Protein AF-A0A7Y3DUM4-F1 (afdb_monomer)

Radius of gyration: 19.79 Å; Cα contacts (8 Å, |Δi|>4): 347; chains: 1; bounding box: 55×32×48 Å

Secondary structure (DSSP, 8-state):
--PPPP----EEEEEEEEESSSSEEEEEEEEEEEE--SSS----EEEEEEEEEEEETTEEEEEEEEEEEE-SSHHHHHTT-EEEEEEEEEEEEESS---SS-----EEEEEEEEEE--TT-GGG-TT---TT--SPPPP-TTS---EEEEEEEEEE-----

pLDDT: mean 87.02, std 11.83, range [47.72, 98.19]

Foldseek 3Di:
DAWADDDDWDKDKDWDWDDPDPFWDKIKIWMWIKDAARENDNDIWTKIKIWMWIGGWQKIKIKIKIAQDFDPDNVSRHLVQTFRIKIKIKIKGFPDTPDPPPDDTKMKIKMKMKTAADPSHQPPQQQPDDPDDPDDRDDSPPPGRDMDIDMDIDIDHDPDD

Sequence (161 aa):
PNAVPAEDLWELNSRIVSKITPDFGFIGNLYYGNGQANGSDERLITRGGGDVRLIYKNIKVINSLKFNDWGPFDYHRDFNLTFPVQAMIDISTTVGKPDWFILPDTRIGIRGTWRSLDQYSPRYLPNVAEEFADSPIISPVGFDNGQEWEIRTYIHINIGK

Solvent-accessible surface area (backbone atoms only — not comparable to full-atom values): 9066 Å² total; per-residue (Å²): 143,68,75,45,83,90,76,96,69,50,71,50,76,49,76,48,77,49,72,82,46,100,54,33,34,38,38,38,39,40,39,42,33,46,46,72,38,79,31,68,55,76,68,70,37,70,28,36,36,36,37,42,36,41,39,47,56,41,36,38,38,39,40,35,46,35,29,41,31,58,53,99,48,72,64,22,36,40,70,57,28,33,25,60,37,36,42,37,42,34,44,34,40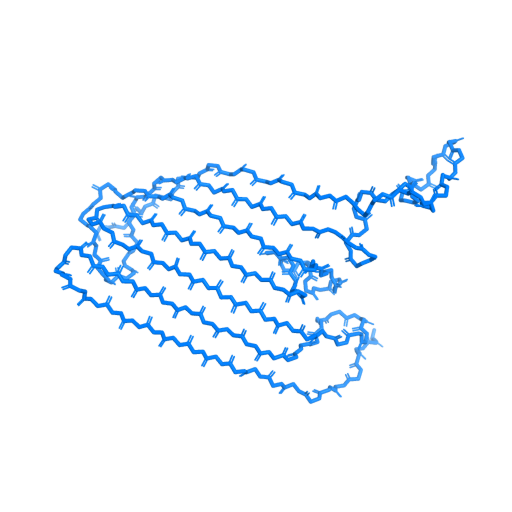,45,81,55,83,64,61,92,59,94,64,84,57,35,31,42,36,43,33,44,37,40,32,43,37,40,92,50,38,56,89,73,43,62,66,70,64,61,101,79,55,90,64,81,79,45,77,56,81,93,57,79,59,56,70,49,79,47,78,47,76,52,73,46,80,53,87,77,133

Mean predicted aligned error: 7.38 Å

Structure (mmCIF, N/CA/C/O backbone):
data_AF-A0A7Y3DUM4-F1
#
_entry.id   AF-A0A7Y3DUM4-F1
#
loop_
_atom_site.group_PDB
_atom_site.id
_atom_site.type_symbol
_atom_site.label_atom_id
_atom_site.label_alt_id
_atom_site.label_comp_id
_atom_site.label_asym_id
_atom_site.label_entity_id
_atom_site.label_seq_id
_atom_site.pdbx_PDB_ins_code
_atom_site.Cartn_x
_atom_site.Cartn_y
_atom_site.Cartn_z
_atom_site.occupancy
_atom_site.B_iso_or_equiv
_atom_site.auth_seq_id
_atom_site.auth_comp_id
_atom_site.auth_asym_id
_atom_site.auth_atom_id
_atom_site.pdbx_PDB_model_num
ATOM 1 N N . PRO A 1 1 ? 3.767 15.864 -26.755 1.00 47.72 1 PRO A N 1
ATOM 2 C CA . PRO A 1 1 ? 2.596 15.283 -27.445 1.00 47.72 1 PRO A CA 1
ATOM 3 C C . PRO A 1 1 ? 2.909 13.864 -27.937 1.00 47.72 1 PRO A C 1
ATOM 5 O O . PRO A 1 1 ? 3.108 13.678 -29.122 1.00 47.72 1 PRO A O 1
ATOM 8 N N . ASN A 1 2 ? 3.007 12.900 -27.022 1.00 63.75 2 ASN A N 1
ATOM 9 C CA . ASN A 1 2 ? 3.026 11.468 -27.330 1.00 63.75 2 ASN A CA 1
ATOM 10 C C . ASN A 1 2 ? 2.301 10.799 -26.159 1.00 63.75 2 ASN A C 1
ATOM 12 O O . ASN A 1 2 ? 2.893 10.611 -25.099 1.00 63.75 2 ASN A O 1
ATOM 16 N N . ALA A 1 3 ? 0.994 10.595 -26.309 1.00 70.50 3 ALA A N 1
ATOM 17 C CA . ALA A 1 3 ? 0.236 9.739 -25.407 1.00 70.50 3 ALA 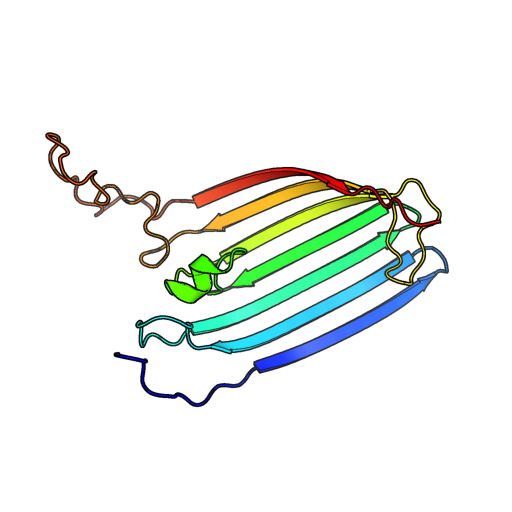A CA 1
ATOM 18 C C . ALA A 1 3 ? 0.362 8.303 -25.918 1.00 70.50 3 ALA A C 1
ATOM 20 O O . ALA A 1 3 ? 0.437 8.090 -27.130 1.00 70.50 3 ALA A O 1
ATOM 21 N N . VAL A 1 4 ? 0.404 7.348 -24.999 1.00 82.62 4 VAL A N 1
ATOM 22 C CA . VAL A 1 4 ? 0.432 5.922 -25.333 1.00 82.62 4 VAL A CA 1
ATOM 23 C C . VAL A 1 4 ? -0.856 5.513 -26.059 1.00 82.62 4 VAL A C 1
ATOM 25 O O . VAL A 1 4 ? -1.902 6.129 -25.820 1.00 82.62 4 VAL A O 1
ATOM 28 N N . PRO A 1 5 ? -0.811 4.514 -26.959 1.00 85.88 5 PRO A N 1
ATOM 29 C CA . PRO A 1 5 ? -2.013 3.982 -27.593 1.00 85.88 5 PRO A CA 1
ATOM 30 C C . PRO A 1 5 ? -3.039 3.537 -26.546 1.00 85.88 5 PRO A C 1
ATOM 32 O O . PRO A 1 5 ? -2.675 2.985 -25.509 1.00 85.88 5 PRO A O 1
ATOM 35 N N . ALA A 1 6 ? -4.321 3.794 -26.804 1.00 87.56 6 ALA A N 1
ATOM 36 C CA . ALA A 1 6 ? -5.387 3.363 -25.908 1.00 87.56 6 ALA A CA 1
ATOM 37 C C . ALA A 1 6 ? -5.530 1.834 -25.941 1.00 87.56 6 ALA A C 1
ATOM 39 O O . ALA A 1 6 ? -5.518 1.238 -27.017 1.00 87.56 6 ALA A O 1
ATOM 40 N N . GLU A 1 7 ? -5.705 1.232 -24.768 1.00 90.88 7 GLU A N 1
ATOM 41 C CA . GLU A 1 7 ? -5.810 -0.216 -24.572 1.00 90.88 7 GLU A CA 1
ATOM 42 C C . GLU A 1 7 ? -7.124 -0.588 -23.876 1.00 90.88 7 GLU A C 1
ATOM 44 O O . GLU A 1 7 ? -7.700 0.211 -23.130 1.00 90.88 7 GLU A O 1
ATOM 49 N N . ASP A 1 8 ? -7.584 -1.822 -24.084 1.00 92.88 8 ASP A N 1
ATOM 50 C CA . ASP A 1 8 ? -8.790 -2.334 -23.433 1.00 92.88 8 ASP A CA 1
ATOM 51 C C . ASP A 1 8 ? -8.495 -2.725 -21.978 1.00 92.88 8 ASP A C 1
ATOM 53 O O . ASP A 1 8 ? -7.811 -3.714 -21.681 1.00 92.88 8 ASP A O 1
ATOM 57 N N . LEU A 1 9 ? -9.033 -1.932 -21.049 1.00 95.00 9 LEU A N 1
ATOM 58 C CA . LEU A 1 9 ? -8.842 -2.116 -19.613 1.00 95.00 9 LEU A CA 1
ATOM 59 C C . LEU A 1 9 ? -10.076 -2.725 -18.944 1.00 95.00 9 LEU A C 1
ATOM 61 O O . LEU A 1 9 ? -11.217 -2.370 -19.241 1.00 95.00 9 LEU A O 1
ATOM 65 N N . TRP A 1 10 ? -9.843 -3.603 -17.976 1.00 96.56 10 TRP A N 1
ATOM 66 C CA . TRP A 1 10 ? -10.862 -4.231 -17.153 1.00 96.56 10 TRP A CA 1
ATOM 67 C C . TRP A 1 10 ? -10.361 -4.399 -15.718 1.00 96.56 10 TRP A C 1
ATOM 69 O O . TRP A 1 10 ? -9.194 -4.699 -15.471 1.00 96.56 10 TRP A O 1
ATOM 79 N N . GLU A 1 11 ? -11.266 -4.244 -14.754 1.00 97.12 11 GLU A N 1
ATOM 80 C CA . GLU A 1 11 ? -10.967 -4.476 -13.343 1.00 97.12 11 GLU A CA 1
ATOM 81 C C . GLU A 1 11 ? -12.188 -5.065 -12.638 1.00 97.12 11 GLU A C 1
ATOM 83 O O . GLU A 1 11 ? -13.277 -4.485 -12.623 1.00 97.12 11 GLU A O 1
ATOM 88 N N . LEU A 1 12 ? -12.005 -6.235 -12.035 1.00 97.44 12 LEU A N 1
ATOM 89 C CA . LEU A 1 12 ? -12.963 -6.816 -11.112 1.00 97.44 12 LEU A CA 1
ATOM 90 C C . LEU A 1 12 ? -12.728 -6.208 -9.733 1.00 97.44 12 LEU A C 1
ATOM 92 O O . LEU A 1 12 ? -11.617 -6.271 -9.219 1.00 97.44 12 LEU A O 1
ATOM 96 N N . ASN A 1 13 ? -13.786 -5.694 -9.111 1.00 97.62 13 ASN A N 1
ATOM 97 C CA . ASN A 1 13 ? -13.751 -5.156 -7.757 1.00 97.62 13 ASN A CA 1
ATOM 98 C C . ASN A 1 13 ? -14.791 -5.857 -6.885 1.00 97.62 13 ASN A C 1
ATOM 100 O O . ASN A 1 13 ? -15.940 -6.036 -7.288 1.00 97.62 13 ASN A O 1
ATOM 104 N N . SER A 1 14 ? -14.404 -6.218 -5.666 1.00 97.50 14 SER A N 1
ATOM 105 C CA . SER A 1 14 ? -15.312 -6.781 -4.671 1.00 97.50 14 SER A CA 1
ATOM 106 C C . SER A 1 14 ? -15.133 -6.092 -3.329 1.00 97.50 14 SER A C 1
ATOM 108 O O . SER A 1 14 ? -14.023 -5.742 -2.924 1.00 97.50 14 SER A O 1
ATOM 110 N N . ARG A 1 15 ? -16.254 -5.901 -2.633 1.00 96.38 15 ARG A N 1
ATOM 111 C CA . ARG A 1 15 ? -16.291 -5.339 -1.289 1.00 96.38 15 ARG A CA 1
ATOM 112 C C . ARG A 1 15 ? -17.194 -6.185 -0.411 1.00 96.38 15 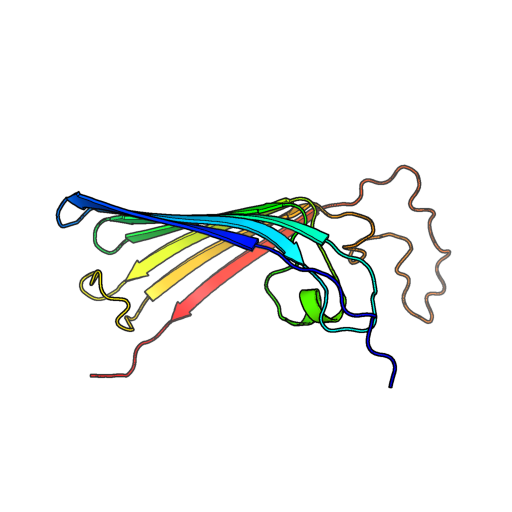ARG A C 1
ATOM 114 O O . ARG A 1 15 ? -18.379 -6.334 -0.689 1.00 96.38 15 ARG A O 1
ATOM 121 N N . ILE A 1 16 ? -16.625 -6.699 0.667 1.00 95.62 16 ILE A N 1
ATOM 122 C CA . ILE A 1 16 ? -17.297 -7.535 1.655 1.00 95.62 16 ILE A CA 1
ATOM 123 C C . ILE A 1 16 ? -17.322 -6.751 2.958 1.00 95.62 16 ILE A C 1
ATOM 125 O O . ILE A 1 16 ? -16.284 -6.297 3.432 1.00 95.62 16 ILE A O 1
ATOM 129 N N . VAL A 1 17 ? -18.504 -6.578 3.538 1.00 94.12 17 VAL A N 1
ATOM 130 C CA . VAL A 1 17 ? -18.682 -5.893 4.820 1.00 94.12 17 VAL A CA 1
ATOM 131 C C . VAL A 1 17 ? -19.422 -6.833 5.749 1.00 94.12 17 VAL A C 1
ATOM 133 O O . VAL A 1 17 ? -20.486 -7.336 5.401 1.00 94.12 17 VAL A O 1
ATOM 136 N N . SER A 1 18 ? -18.867 -7.059 6.934 1.00 91.62 18 SER A N 1
ATOM 137 C CA . SER A 1 18 ? -19.516 -7.864 7.961 1.00 91.62 18 SER A CA 1
ATOM 138 C C . SER A 1 18 ? -19.397 -7.197 9.318 1.00 91.62 18 SE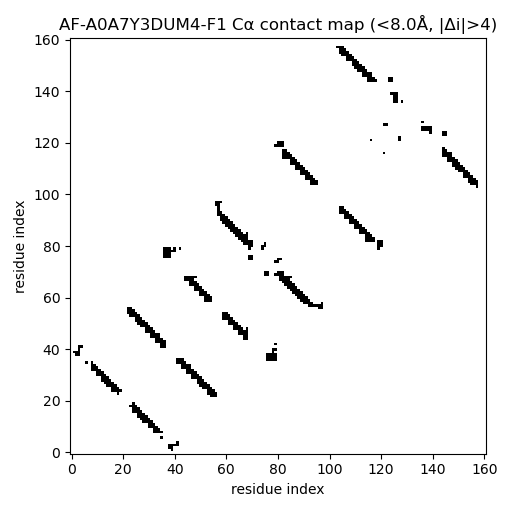R A C 1
ATOM 140 O O . SER A 1 18 ? -18.325 -6.739 9.718 1.00 91.62 18 SER A O 1
ATOM 142 N N . LYS A 1 19 ? -20.517 -7.171 10.035 1.00 90.88 19 LYS A N 1
ATOM 143 C CA . LYS A 1 19 ? -20.614 -6.703 11.410 1.00 90.88 19 LYS A CA 1
ATOM 144 C C . LYS A 1 19 ? -21.019 -7.883 12.279 1.00 90.88 19 LYS A C 1
ATOM 146 O O . LYS A 1 19 ? -22.173 -8.296 12.265 1.00 90.88 19 LYS A O 1
ATOM 151 N N . ILE A 1 20 ? -20.044 -8.439 12.991 1.00 89.94 20 ILE A N 1
ATOM 152 C CA . ILE A 1 20 ? -20.233 -9.644 13.804 1.00 89.94 20 ILE A CA 1
ATOM 153 C C . ILE A 1 20 ? -20.801 -9.259 15.175 1.00 89.94 20 ILE A C 1
ATOM 155 O O . ILE A 1 20 ? -21.673 -9.946 15.697 1.00 89.94 20 ILE A O 1
ATOM 159 N N . THR A 1 21 ? -20.356 -8.133 15.741 1.00 89.00 21 THR A N 1
ATOM 160 C CA . THR A 1 21 ? -20.913 -7.553 16.973 1.00 89.00 21 THR A CA 1
ATOM 161 C C . THR A 1 21 ? -21.059 -6.029 16.829 1.00 89.00 21 THR A C 1
ATOM 163 O O . THR A 1 21 ? -20.557 -5.451 15.862 1.00 89.00 21 THR A O 1
ATOM 166 N N . PRO A 1 22 ? -21.728 -5.324 17.765 1.00 86.12 22 PRO A N 1
ATOM 167 C CA . PRO A 1 22 ? -21.771 -3.859 17.761 1.00 86.12 22 PRO A CA 1
ATOM 168 C C . PRO A 1 22 ? -20.385 -3.198 17.703 1.00 86.12 22 PRO A C 1
ATOM 170 O O . PRO A 1 22 ? -20.234 -2.176 17.029 1.00 86.12 22 PRO A O 1
ATOM 173 N N . ASP A 1 23 ? -19.395 -3.835 18.335 1.00 86.38 23 ASP A N 1
ATOM 174 C CA . ASP A 1 23 ? -18.032 -3.326 18.504 1.00 86.38 23 ASP A CA 1
ATOM 175 C C . ASP A 1 23 ? -17.014 -3.962 17.550 1.00 86.38 23 ASP A C 1
ATOM 177 O O . ASP A 1 23 ? -15.886 -3.477 17.483 1.00 86.38 23 ASP A O 1
ATOM 181 N N . PHE A 1 24 ? -17.375 -5.047 16.854 1.00 90.00 24 PHE A N 1
ATOM 182 C CA . PHE A 1 24 ? -16.474 -5.799 15.983 1.00 90.00 24 PHE A CA 1
ATOM 183 C C . PHE A 1 24 ? -17.048 -6.027 14.589 1.00 90.00 24 PHE A C 1
ATOM 185 O O . PHE A 1 24 ? -18.137 -6.581 14.404 1.00 90.00 24 PHE A O 1
ATOM 192 N N . GLY A 1 25 ? -16.228 -5.729 13.592 1.00 91.81 25 GLY A N 1
ATOM 193 C C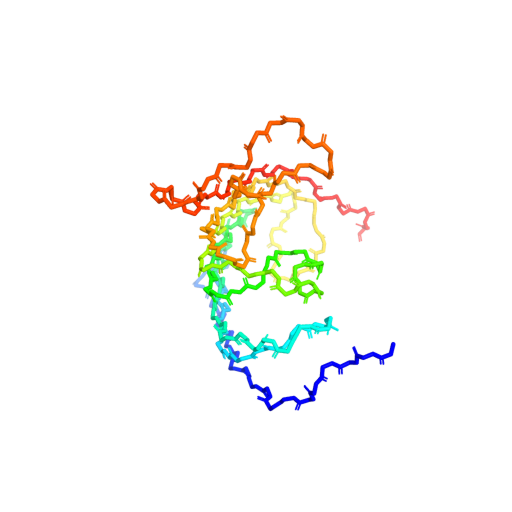A . GLY A 1 25 ? -16.362 -6.367 12.297 1.00 91.81 25 GLY A CA 1
ATOM 194 C C . GLY A 1 25 ? -15.263 -5.981 11.337 1.00 91.81 25 GLY A C 1
ATOM 195 O O . GLY A 1 25 ? -14.220 -5.445 11.728 1.00 91.81 25 GLY A O 1
ATOM 196 N N . PHE A 1 26 ? -15.493 -6.321 10.076 1.00 93.88 26 PHE A N 1
ATOM 197 C CA . PHE A 1 26 ? -14.473 -6.226 9.057 1.00 93.88 26 PHE A CA 1
ATOM 198 C C . PHE A 1 26 ? -15.006 -5.737 7.717 1.00 93.88 26 PHE A C 1
ATOM 200 O O . PHE A 1 26 ? -16.181 -5.897 7.376 1.00 93.88 26 PHE A O 1
ATOM 207 N N . ILE A 1 27 ? -14.095 -5.147 6.952 1.00 95.12 27 ILE A N 1
ATOM 208 C CA . ILE A 1 27 ? -14.288 -4.781 5.555 1.00 95.12 27 ILE A CA 1
ATOM 209 C C . ILE A 1 27 ? -13.151 -5.424 4.771 1.00 95.12 27 ILE A C 1
ATOM 211 O O . ILE A 1 27 ? -11.993 -5.178 5.087 1.00 95.12 27 ILE A O 1
ATOM 215 N N . GLY A 1 28 ? -13.476 -6.240 3.777 1.00 96.75 28 GLY A N 1
ATOM 216 C CA . GLY A 1 28 ? -12.523 -6.741 2.794 1.00 96.75 28 GLY A CA 1
ATOM 217 C C . GLY A 1 28 ? -12.770 -6.060 1.456 1.00 96.75 28 GLY A C 1
ATOM 218 O O . GLY A 1 28 ? -13.905 -6.072 0.982 1.00 96.75 28 GLY A O 1
ATOM 219 N N . ASN A 1 29 ? -11.738 -5.485 0.848 1.00 97.38 29 ASN A N 1
ATOM 220 C CA . ASN A 1 29 ? -11.770 -5.041 -0.542 1.00 97.38 29 ASN A CA 1
ATOM 221 C C . ASN A 1 29 ? -10.772 -5.883 -1.329 1.00 97.38 29 ASN A C 1
ATOM 223 O O . ASN A 1 29 ? -9.636 -6.035 -0.890 1.00 97.38 29 ASN A O 1
ATOM 227 N N . LEU A 1 30 ? -11.178 -6.418 -2.474 1.00 97.75 30 LEU A N 1
ATOM 228 C CA . LEU A 1 30 ? -10.291 -7.143 -3.383 1.00 97.75 30 LEU A CA 1
ATOM 229 C C . LEU A 1 30 ? -10.485 -6.598 -4.791 1.00 97.75 30 LEU A C 1
ATOM 231 O O . LEU A 1 30 ? -11.619 -6.308 -5.182 1.00 97.75 30 LEU A O 1
ATOM 235 N N . TYR A 1 31 ? -9.402 -6.520 -5.550 1.00 97.94 31 TYR A N 1
ATOM 236 C CA . TYR A 1 31 ? -9.426 -6.159 -6.955 1.00 97.94 31 TYR A CA 1
ATOM 237 C C . TYR A 1 31 ? -8.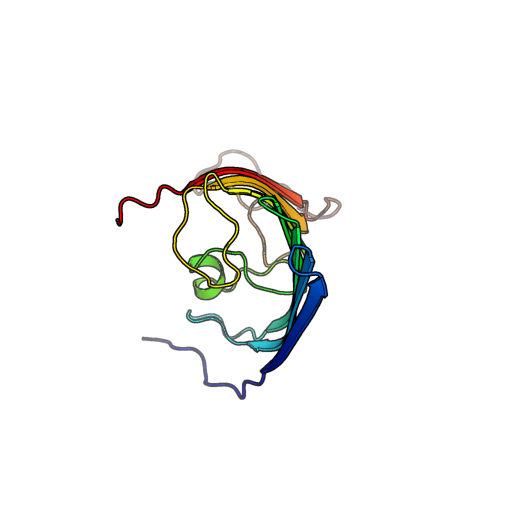445 -7.010 -7.764 1.00 97.94 31 TYR A C 1
ATOM 239 O O . TYR A 1 31 ? -7.428 -7.486 -7.248 1.00 97.94 31 TYR A O 1
ATOM 247 N N . TYR A 1 32 ? -8.758 -7.201 -9.041 1.00 98.19 32 TYR A N 1
ATOM 248 C CA . TYR A 1 32 ? -7.883 -7.848 -10.011 1.00 98.19 32 TYR A CA 1
ATOM 249 C C . TYR A 1 32 ? -8.231 -7.365 -11.416 1.00 98.19 32 TYR A C 1
ATOM 251 O O . TYR A 1 32 ? -9.409 -7.295 -11.765 1.00 98.19 32 TYR A O 1
ATOM 259 N N . GLY A 1 33 ? -7.227 -7.033 -12.217 1.00 97.25 33 GLY A N 1
ATOM 260 C CA . GLY A 1 33 ? -7.448 -6.487 -13.550 1.00 97.25 33 GLY A CA 1
ATOM 261 C C . GLY A 1 33 ? -6.163 -6.080 -14.247 1.00 97.25 33 GLY A C 1
ATOM 262 O O . GLY A 1 33 ? -5.065 -6.289 -13.723 1.00 97.25 33 GLY A O 1
ATOM 263 N N . ASN A 1 34 ? -6.300 -5.475 -15.421 1.00 96.62 34 ASN A N 1
ATOM 264 C CA . ASN A 1 34 ? -5.195 -4.821 -16.110 1.00 96.62 34 ASN A CA 1
ATOM 265 C C . ASN A 1 34 ? -5.275 -3.291 -15.976 1.00 96.62 34 ASN A C 1
ATOM 267 O O . ASN A 1 34 ? -6.297 -2.716 -15.605 1.00 96.62 34 ASN A O 1
ATOM 271 N N . GLY A 1 35 ? -4.159 -2.619 -16.239 1.00 93.56 35 GLY A N 1
ATOM 272 C CA . GLY A 1 35 ? -4.075 -1.171 -16.145 1.00 93.56 35 GLY A CA 1
ATOM 273 C C . GLY A 1 35 ? -2.981 -0.593 -17.027 1.00 93.56 35 GLY A C 1
ATOM 274 O O . GLY A 1 35 ? -1.959 -1.235 -17.267 1.00 93.56 35 GLY A O 1
ATOM 275 N N . GLN A 1 36 ? -3.208 0.643 -17.465 1.00 92.62 36 GLN A N 1
ATOM 276 C CA . GLN A 1 36 ? -2.243 1.466 -18.182 1.00 92.62 36 GLN A CA 1
ATOM 277 C C . GLN A 1 36 ? -1.815 2.652 -17.308 1.00 92.62 36 GLN A C 1
ATOM 279 O O . GLN A 1 36 ? -2.614 3.210 -16.539 1.00 92.62 36 GLN A O 1
ATOM 284 N N . ALA A 1 37 ? -0.535 3.002 -17.403 1.00 90.62 37 ALA A N 1
ATOM 285 C CA . ALA A 1 37 ? 0.036 4.185 -16.774 1.00 90.62 37 ALA A CA 1
ATOM 286 C C . ALA A 1 37 ? -0.495 5.473 -17.424 1.00 90.62 37 ALA A C 1
ATOM 288 O O . ALA A 1 37 ? -0.936 5.464 -18.570 1.00 90.62 37 ALA A O 1
ATOM 289 N N . ASN A 1 38 ? -0.440 6.594 -16.700 1.00 84.62 38 ASN A N 1
ATOM 290 C CA . ASN A 1 38 ? -0.867 7.890 -17.250 1.00 84.62 38 ASN A CA 1
ATOM 291 C C . ASN A 1 38 ? 0.187 8.516 -18.184 1.00 84.62 38 ASN A C 1
ATOM 293 O O . ASN A 1 38 ? -0.129 9.429 -18.945 1.00 84.62 38 ASN A O 1
ATOM 297 N N . GLY A 1 39 ? 1.449 8.094 -18.054 1.00 80.25 39 GLY A N 1
ATOM 298 C CA . GLY A 1 39 ? 2.586 8.671 -18.765 1.00 80.25 39 GLY A CA 1
ATOM 299 C C . GLY A 1 39 ? 2.758 8.160 -20.195 1.00 80.25 39 GLY A C 1
ATOM 300 O O . GLY A 1 39 ? 1.821 7.731 -20.861 1.00 80.25 39 GLY A O 1
ATOM 301 N N . SER A 1 40 ? 3.997 8.222 -20.676 1.00 77.38 40 SER A N 1
ATOM 302 C CA . SER A 1 40 ? 4.371 7.828 -22.039 1.00 77.38 40 SER A CA 1
ATOM 303 C C . SER A 1 40 ? 4.803 6.360 -22.174 1.00 77.38 40 SER A C 1
ATOM 305 O O . SER A 1 40 ? 5.359 5.997 -23.205 1.00 77.38 40 SER A O 1
ATOM 307 N N . ASP A 1 41 ? 4.620 5.537 -21.139 1.00 84.94 41 ASP A N 1
ATOM 308 C CA . ASP A 1 41 ? 5.012 4.122 -21.147 1.00 84.94 41 ASP A CA 1
ATOM 309 C C . ASP A 1 41 ? 3.845 3.221 -21.580 1.00 84.94 41 ASP A C 1
ATOM 311 O O . ASP A 1 41 ? 2.807 3.165 -20.918 1.00 84.94 41 ASP A O 1
ATOM 315 N N . GLU A 1 42 ? 4.027 2.517 -22.699 1.00 88.56 42 GLU A N 1
ATOM 316 C CA . GLU A 1 42 ? 3.033 1.630 -23.316 1.00 88.56 42 GLU A CA 1
ATOM 317 C C . GLU A 1 42 ? 2.799 0.336 -22.517 1.00 88.56 42 GLU A C 1
ATOM 319 O O . GLU A 1 42 ? 1.842 -0.393 -22.780 1.00 88.56 42 GLU A O 1
ATOM 324 N N . ARG A 1 43 ? 3.647 0.023 -21.527 1.00 92.38 43 ARG A N 1
ATOM 325 C CA . ARG A 1 43 ? 3.554 -1.221 -20.758 1.00 92.38 43 ARG A CA 1
ATOM 326 C C . ARG A 1 43 ? 2.267 -1.286 -19.934 1.00 92.38 43 ARG A C 1
ATOM 328 O O . ARG A 1 43 ? 2.104 -0.580 -18.935 1.00 92.38 43 ARG A O 1
ATOM 335 N N . LEU A 1 44 ? 1.422 -2.253 -20.290 1.00 93.56 44 LEU A N 1
ATOM 336 C CA . LEU A 1 44 ? 0.297 -2.704 -19.479 1.00 93.56 44 LEU A CA 1
ATOM 337 C C . LEU A 1 44 ? 0.760 -3.544 -18.293 1.00 93.56 44 LEU A C 1
ATOM 339 O O . LEU A 1 44 ? 1.705 -4.332 -18.379 1.00 93.56 44 LEU A O 1
ATOM 343 N N . ILE A 1 45 ? 0.032 -3.418 -17.191 1.00 94.94 45 ILE A N 1
ATOM 344 C CA . ILE A 1 45 ? 0.262 -4.210 -15.987 1.00 94.94 45 ILE A CA 1
ATOM 345 C C . ILE A 1 45 ? -0.972 -5.049 -15.694 1.00 94.94 45 ILE A C 1
ATOM 347 O O . ILE A 1 45 ? -2.093 -4.596 -15.899 1.00 94.94 45 ILE A O 1
ATOM 351 N N . THR A 1 46 ? -0.774 -6.273 -15.210 1.00 96.88 46 THR A N 1
ATOM 352 C CA . THR A 1 46 ? -1.850 -7.077 -14.618 1.00 96.88 46 THR A CA 1
ATOM 353 C C . THR A 1 46 ? -1.661 -7.050 -13.117 1.00 96.88 46 THR A C 1
ATOM 355 O O . THR A 1 46 ? -0.703 -7.622 -12.597 1.00 96.88 46 THR A O 1
ATOM 358 N N . ARG A 1 47 ? -2.563 -6.349 -12.440 1.00 96.56 47 ARG A N 1
ATOM 359 C CA . ARG A 1 47 ? -2.472 -6.010 -11.026 1.00 96.56 47 ARG A CA 1
ATOM 360 C C . ARG A 1 47 ? -3.552 -6.733 -10.244 1.00 96.56 47 ARG A C 1
ATOM 362 O O . ARG A 1 47 ? -4.680 -6.908 -10.702 1.00 96.56 47 ARG A O 1
ATOM 369 N N . GLY A 1 48 ? -3.203 -7.125 -9.033 1.00 97.75 48 GLY A N 1
ATOM 370 C CA . GLY A 1 48 ? -4.139 -7.722 -8.098 1.00 97.75 48 GLY A CA 1
ATOM 371 C C . GLY A 1 48 ? -3.829 -7.282 -6.691 1.00 97.75 48 GLY A C 1
ATOM 372 O O . GLY A 1 48 ? -2.676 -7.043 -6.338 1.00 97.75 48 GLY A O 1
ATOM 373 N N . GLY A 1 49 ? -4.845 -7.200 -5.856 1.00 97.69 49 GLY A N 1
ATOM 374 C CA . GLY A 1 49 ? -4.611 -6.895 -4.464 1.00 97.69 49 GLY A CA 1
ATOM 375 C C . GLY A 1 49 ? -5.883 -6.733 -3.679 1.00 97.69 49 GLY A C 1
ATOM 376 O O . GLY A 1 49 ? -6.994 -6.942 -4.157 1.00 97.69 49 GLY A O 1
ATOM 377 N N . GLY A 1 50 ? -5.698 -6.341 -2.437 1.00 97.62 50 GLY A N 1
ATOM 378 C CA . GLY A 1 50 ? -6.797 -6.075 -1.551 1.00 97.62 50 GLY A CA 1
ATOM 379 C C . GLY A 1 50 ? -6.342 -5.574 -0.202 1.00 97.62 50 GLY A C 1
ATOM 380 O O . GLY A 1 50 ? -5.148 -5.502 0.107 1.00 97.62 50 GLY A O 1
ATOM 381 N N . ASP A 1 51 ? -7.328 -5.217 0.601 1.00 97.25 51 ASP A N 1
ATOM 382 C CA . ASP A 1 51 ? -7.139 -4.876 1.993 1.00 97.25 51 ASP A CA 1
ATOM 383 C C . ASP A 1 51 ? -8.236 -5.477 2.862 1.00 97.25 51 ASP A C 1
ATOM 385 O O . ASP A 1 51 ? -9.394 -5.595 2.461 1.00 97.25 51 ASP A O 1
ATOM 389 N N . VAL A 1 52 ? -7.847 -5.850 4.075 1.00 96.94 52 VAL A N 1
ATOM 390 C CA . VAL A 1 52 ? -8.753 -6.235 5.146 1.00 96.94 52 VAL A CA 1
ATOM 391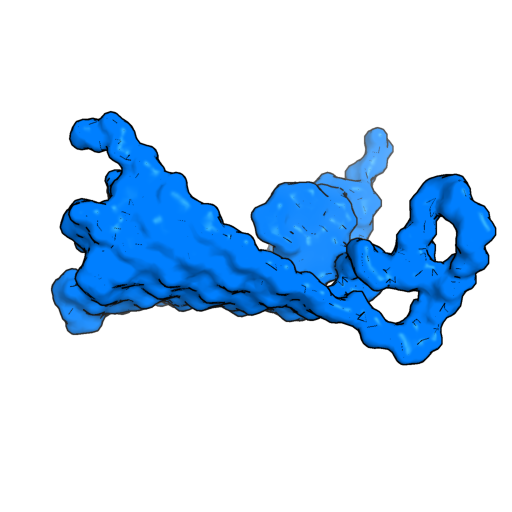 C C . VAL A 1 52 ? -8.616 -5.209 6.255 1.00 96.94 52 VAL A C 1
ATOM 393 O O . VAL A 1 52 ? -7.548 -5.022 6.840 1.00 96.94 52 VAL A O 1
ATOM 396 N N . ARG A 1 53 ? -9.728 -4.555 6.565 1.00 95.62 53 ARG A N 1
ATOM 397 C CA . ARG A 1 53 ? -9.878 -3.646 7.692 1.00 95.62 53 ARG A CA 1
ATOM 398 C C . ARG A 1 53 ? -10.634 -4.347 8.799 1.00 95.62 53 ARG A C 1
ATOM 400 O O . ARG A 1 53 ? -11.789 -4.708 8.612 1.00 95.62 53 ARG A O 1
ATOM 407 N N . LEU A 1 54 ? -10.006 -4.459 9.956 1.00 94.75 54 LEU A N 1
ATOM 408 C CA . LEU A 1 54 ? -10.613 -4.914 11.197 1.00 94.75 54 LEU A CA 1
ATOM 409 C C . LEU A 1 54 ? -10.864 -3.699 12.085 1.00 94.75 54 LEU A C 1
ATOM 411 O O . LEU A 1 54 ? -9.980 -2.859 12.258 1.00 94.75 54 LEU A O 1
ATOM 415 N N . ILE A 1 55 ? -12.068 -3.604 12.636 1.00 91.31 55 ILE A N 1
ATOM 416 C CA . ILE A 1 55 ? -12.448 -2.556 13.583 1.00 91.31 55 ILE A CA 1
ATOM 417 C C . ILE A 1 55 ? -12.889 -3.258 14.860 1.00 91.31 55 ILE A C 1
ATOM 419 O O . ILE A 1 55 ? -13.797 -4.088 14.819 1.00 91.31 55 ILE A O 1
ATOM 423 N N . TYR A 1 56 ? -12.228 -2.942 15.971 1.00 90.25 56 TYR A N 1
ATOM 424 C CA . TYR A 1 56 ? -12.593 -3.418 17.298 1.00 90.25 56 TYR A CA 1
ATOM 425 C C . TYR A 1 56 ? -12.544 -2.269 18.296 1.00 90.25 56 TYR A C 1
ATOM 427 O O . TYR A 1 56 ? -11.462 -1.785 18.642 1.00 90.25 56 TYR A O 1
ATOM 435 N N . LYS A 1 57 ? -13.714 -1.838 18.778 1.00 87.31 57 LYS A N 1
ATOM 436 C CA . LYS A 1 57 ? -13.831 -0.613 19.582 1.00 87.31 57 LYS A CA 1
ATOM 437 C C . LYS A 1 57 ? -13.057 0.519 18.883 1.00 87.31 57 LYS A C 1
ATOM 439 O O . LYS A 1 57 ? -13.226 0.716 17.686 1.00 87.31 57 LYS A O 1
ATOM 444 N N . ASN A 1 58 ? -12.236 1.271 19.609 1.00 87.38 58 ASN A N 1
ATOM 445 C CA . ASN A 1 58 ? -11.456 2.395 19.093 1.00 87.38 58 ASN A CA 1
ATOM 446 C C . ASN A 1 58 ? -10.201 1.985 18.307 1.00 87.38 58 ASN A C 1
ATOM 448 O O . ASN A 1 58 ? -9.483 2.862 17.837 1.00 87.38 58 ASN A O 1
ATOM 452 N N . ILE A 1 59 ? -9.922 0.688 18.153 1.00 91.31 59 ILE A N 1
ATOM 453 C CA . ILE A 1 59 ? -8.759 0.187 17.421 1.00 91.31 59 ILE A CA 1
ATOM 454 C C . ILE A 1 59 ? -9.174 -0.212 16.009 1.00 91.31 59 ILE A C 1
ATOM 456 O O . ILE A 1 59 ? -10.153 -0.931 15.795 1.00 91.31 59 ILE A O 1
ATOM 460 N N . LYS A 1 60 ? -8.369 0.207 15.037 1.00 93.19 60 LYS A N 1
ATOM 461 C CA . LYS A 1 60 ? -8.488 -0.191 13.642 1.00 93.19 60 LYS A CA 1
ATOM 462 C C . LYS A 1 60 ? -7.170 -0.772 13.157 1.00 93.19 60 LYS A C 1
ATOM 464 O O . LYS A 1 60 ? -6.123 -0.140 13.286 1.00 93.19 60 LYS A O 1
ATOM 469 N N . VAL A 1 61 ? -7.250 -1.944 12.541 1.00 95.75 61 VAL A N 1
ATOM 470 C CA . VAL A 1 61 ? -6.130 -2.590 11.858 1.00 95.75 61 VAL A CA 1
ATOM 471 C C . VAL A 1 61 ? -6.470 -2.689 10.381 1.00 95.75 61 VAL A C 1
ATOM 473 O O . VAL A 1 61 ? -7.546 -3.163 10.030 1.00 95.75 61 VAL A O 1
ATOM 476 N N . ILE A 1 62 ? -5.580 -2.228 9.511 1.00 96.56 62 ILE A N 1
ATOM 477 C CA . ILE A 1 62 ? -5.691 -2.422 8.065 1.00 96.56 62 ILE A CA 1
ATOM 478 C C . ILE A 1 62 ? -4.481 -3.227 7.628 1.00 96.56 62 ILE A C 1
ATOM 480 O O . ILE A 1 62 ? -3.346 -2.809 7.842 1.00 96.56 62 ILE A O 1
ATOM 484 N N . ASN A 1 63 ? -4.726 -4.366 7.000 1.00 97.56 63 ASN A N 1
ATOM 485 C CA . ASN A 1 63 ? -3.707 -5.126 6.301 1.00 97.56 63 ASN A CA 1
ATOM 486 C C . ASN A 1 63 ? -3.988 -5.053 4.802 1.00 97.56 63 ASN A C 1
ATOM 488 O O . ASN A 1 63 ? -5.135 -5.204 4.398 1.00 97.56 63 ASN A O 1
ATOM 492 N N . SER A 1 64 ? -2.968 -4.800 3.991 1.00 97.69 64 SER A N 1
ATOM 493 C CA . SER A 1 64 ? -3.085 -4.749 2.537 1.00 97.69 64 SER A CA 1
ATOM 494 C C . SER A 1 64 ? -1.983 -5.563 1.880 1.00 97.69 64 SER A C 1
ATOM 496 O O . SER A 1 64 ? -0.832 -5.540 2.321 1.00 97.69 64 SER A O 1
ATOM 498 N N . LEU A 1 65 ? -2.363 -6.263 0.816 1.00 97.88 65 LEU A N 1
ATOM 499 C CA . LEU A 1 65 ? -1.468 -6.974 -0.083 1.00 97.88 65 LEU A CA 1
ATOM 500 C C . LEU A 1 65 ? -1.752 -6.536 -1.514 1.00 97.88 65 LEU A C 1
ATOM 502 O O . LEU A 1 65 ? -2.909 -6.452 -1.929 1.00 97.88 65 LEU A O 1
ATOM 506 N N . LYS A 1 66 ? -0.696 -6.260 -2.269 1.00 97.69 66 LYS A N 1
ATOM 507 C CA . LYS A 1 66 ? -0.763 -5.905 -3.685 1.00 97.69 66 LYS A CA 1
ATOM 508 C C . LYS A 1 66 ? 0.310 -6.658 -4.455 1.00 97.69 66 LYS A C 1
ATOM 510 O O . LYS A 1 66 ? 1.407 -6.856 -3.937 1.00 97.69 66 LYS A O 1
ATOM 515 N N . PHE A 1 67 ? -0.007 -7.022 -5.687 1.00 97.62 67 PHE A N 1
ATOM 516 C CA . PHE A 1 67 ? 0.833 -7.801 -6.581 1.00 97.62 67 PHE A CA 1
ATOM 517 C C . PHE A 1 67 ? 0.898 -7.122 -7.942 1.00 97.62 67 PHE A C 1
ATOM 519 O O . PHE A 1 67 ? -0.150 -6.801 -8.512 1.00 97.62 67 PHE A O 1
ATOM 526 N N . ASN A 1 68 ? 2.118 -6.919 -8.445 1.00 96.38 68 ASN A N 1
ATOM 527 C CA . ASN A 1 68 ? 2.399 -6.243 -9.716 1.00 96.38 68 ASN A CA 1
ATOM 528 C C . ASN A 1 68 ? 1.664 -4.898 -9.853 1.00 96.38 68 ASN A C 1
ATOM 530 O O . ASN A 1 68 ? 1.144 -4.568 -10.915 1.00 96.38 68 ASN A O 1
ATOM 534 N N . ASP A 1 69 ? 1.574 -4.147 -8.755 1.00 96.62 69 ASP A N 1
ATOM 535 C CA . ASP A 1 69 ? 0.821 -2.893 -8.684 1.00 96.62 69 ASP A CA 1
ATOM 536 C C . ASP A 1 69 ? 1.767 -1.695 -8.561 1.00 96.62 69 ASP A C 1
ATOM 538 O O . ASP A 1 69 ? 2.897 -1.818 -8.071 1.00 96.62 69 ASP A O 1
ATOM 542 N N . TRP A 1 70 ? 1.280 -0.520 -8.952 1.00 94.88 70 TRP A N 1
ATOM 543 C CA . TRP A 1 70 ? 1.964 0.745 -8.726 1.00 94.88 70 TRP A CA 1
ATOM 544 C C . TRP A 1 70 ? 2.142 1.024 -7.231 1.00 94.88 70 TRP A C 1
ATOM 546 O O . TRP A 1 70 ? 1.361 0.585 -6.373 1.00 94.88 70 TRP A O 1
ATOM 556 N N . GLY A 1 71 ? 3.194 1.770 -6.903 1.00 90.44 71 GLY A N 1
ATOM 557 C CA . GLY A 1 71 ? 3.411 2.269 -5.548 1.00 90.44 71 GLY A CA 1
ATOM 558 C C .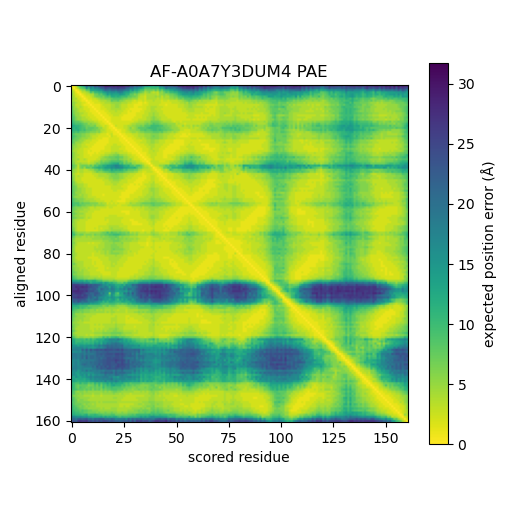 GLY A 1 71 ? 2.319 3.243 -5.077 1.00 90.44 71 GLY A C 1
ATOM 559 O O . GLY A 1 71 ? 1.448 3.652 -5.840 1.00 90.44 71 GLY A O 1
ATOM 560 N N . PRO A 1 72 ? 2.341 3.647 -3.798 1.00 85.38 72 PRO A N 1
ATOM 561 C CA . PRO A 1 72 ? 1.244 4.385 -3.158 1.00 85.38 72 PRO A CA 1
ATOM 562 C C . PRO A 1 72 ? 1.114 5.861 -3.564 1.00 85.38 72 PRO A C 1
ATOM 564 O O . PRO A 1 72 ? 0.195 6.528 -3.096 1.00 85.38 72 PRO A O 1
ATOM 567 N N . PHE A 1 73 ? 2.053 6.388 -4.345 1.00 88.75 73 PHE A N 1
ATOM 568 C CA . PHE A 1 73 ? 2.094 7.796 -4.748 1.00 88.75 73 PHE A CA 1
ATOM 569 C C . PHE A 1 73 ? 1.810 7.929 -6.240 1.00 88.75 73 PHE A C 1
ATOM 571 O O . PHE A 1 73 ? 2.247 7.069 -7.003 1.00 88.75 73 PHE A O 1
ATOM 578 N N . ASP A 1 74 ? 1.174 9.029 -6.640 1.00 88.00 74 ASP A N 1
ATOM 579 C CA . ASP A 1 74 ? 0.720 9.264 -8.019 1.00 88.00 74 ASP A CA 1
ATOM 580 C C . ASP A 1 74 ? 1.847 9.132 -9.053 1.00 88.00 74 ASP A C 1
ATOM 582 O O . ASP A 1 74 ? 1.661 8.492 -10.088 1.00 88.00 74 ASP A O 1
ATOM 586 N N . TYR A 1 75 ? 3.060 9.587 -8.715 1.00 89.62 75 TYR A N 1
ATOM 587 C CA . TYR A 1 75 ? 4.220 9.470 -9.603 1.00 89.62 75 TYR A CA 1
ATOM 588 C C . TYR A 1 75 ? 4.548 8.018 -9.985 1.00 89.62 75 TYR A C 1
ATOM 590 O O . TYR A 1 75 ? 5.104 7.781 -11.053 1.00 89.62 75 TYR A O 1
ATOM 598 N N . HIS A 1 76 ? 4.215 7.026 -9.149 1.00 92.12 76 HIS A N 1
ATOM 599 C CA . HIS A 1 76 ? 4.437 5.629 -9.517 1.00 92.12 76 HIS A CA 1
ATOM 600 C C . HIS A 1 76 ? 3.565 5.227 -10.699 1.00 92.12 76 HIS A C 1
ATOM 602 O O . HIS A 1 76 ? 4.003 4.460 -11.545 1.00 92.12 76 HIS A O 1
ATOM 608 N N . ARG A 1 77 ? 2.341 5.749 -10.776 1.00 90.81 77 ARG A N 1
ATOM 609 C CA . ARG A 1 77 ? 1.463 5.499 -11.914 1.00 90.81 77 ARG A CA 1
ATOM 610 C C . ARG A 1 77 ? 1.858 6.339 -13.123 1.00 90.81 77 ARG A C 1
ATOM 612 O O . ARG A 1 77 ? 1.742 5.856 -14.243 1.00 90.81 77 ARG A O 1
ATOM 619 N N . ASP A 1 78 ? 2.351 7.555 -12.914 1.00 89.81 78 ASP A N 1
ATOM 620 C CA . ASP A 1 78 ? 2.771 8.427 -14.014 1.00 89.81 78 ASP A CA 1
ATOM 621 C C . ASP A 1 78 ? 4.044 7.911 -14.707 1.00 89.81 78 ASP A C 1
ATOM 623 O O . ASP A 1 78 ? 4.106 7.890 -15.932 1.00 89.81 78 ASP A O 1
ATOM 627 N N . PHE A 1 79 ? 5.022 7.414 -13.942 1.00 89.31 79 PHE A N 1
ATOM 628 C CA . PHE A 1 79 ? 6.272 6.833 -14.461 1.00 89.31 79 PHE A CA 1
ATOM 629 C C . PHE A 1 79 ? 6.234 5.307 -14.615 1.00 89.31 79 PHE A C 1
ATOM 631 O O . PHE A 1 79 ? 7.269 4.682 -14.824 1.00 89.31 79 PHE A O 1
ATOM 638 N N . ASN A 1 80 ? 5.052 4.703 -14.477 1.00 92.00 80 ASN A N 1
ATOM 639 C CA . ASN A 1 80 ? 4.837 3.260 -14.554 1.00 92.00 80 ASN A CA 1
ATOM 640 C C . ASN A 1 80 ? 5.787 2.421 -13.671 1.00 92.00 80 ASN A C 1
ATOM 642 O O . ASN A 1 80 ? 6.282 1.374 -14.080 1.00 92.00 80 ASN A O 1
ATOM 646 N N . LEU A 1 81 ? 6.036 2.869 -12.443 1.00 92.25 81 LEU A N 1
ATOM 647 C CA . LEU A 1 81 ? 6.840 2.171 -11.444 1.00 92.25 81 LEU A CA 1
ATOM 648 C C . LEU A 1 81 ? 5.968 1.175 -10.676 1.00 92.25 81 LEU A C 1
ATOM 650 O O . LEU A 1 81 ? 5.060 1.564 -9.933 1.00 92.25 81 LEU A O 1
ATOM 654 N N . THR A 1 82 ? 6.257 -0.113 -10.839 1.00 94.75 82 THR A N 1
ATOM 655 C CA . THR A 1 82 ? 5.495 -1.208 -10.225 1.00 94.75 82 THR A CA 1
ATOM 656 C C . THR A 1 82 ? 6.355 -2.063 -9.327 1.00 94.75 82 THR A C 1
ATOM 658 O O . THR A 1 82 ? 7.517 -2.303 -9.633 1.00 94.75 82 THR A O 1
ATOM 661 N N . PHE A 1 83 ? 5.733 -2.604 -8.286 1.00 95.38 83 PHE A N 1
ATOM 662 C CA . PHE A 1 83 ? 6.365 -3.519 -7.346 1.00 95.38 83 PHE A CA 1
ATOM 663 C C . PHE A 1 83 ? 5.747 -4.917 -7.483 1.00 95.38 83 PHE A C 1
ATOM 665 O O . PHE A 1 83 ? 4.512 -5.019 -7.476 1.00 95.38 83 PHE A O 1
ATOM 672 N N . PRO A 1 84 ? 6.556 -5.994 -7.540 1.00 95.88 84 PRO A N 1
ATOM 673 C CA . PRO A 1 84 ? 6.035 -7.358 -7.616 1.00 95.88 84 PRO A CA 1
ATOM 674 C C . PRO A 1 84 ? 5.124 -7.718 -6.443 1.00 95.88 84 PRO A C 1
ATOM 676 O O . PRO A 1 84 ? 4.050 -8.278 -6.646 1.00 95.88 84 PRO A O 1
ATOM 679 N N . VAL A 1 85 ? 5.523 -7.357 -5.219 1.00 96.88 85 VAL A N 1
ATOM 680 C CA . VAL A 1 85 ? 4.746 -7.560 -3.996 1.00 96.88 85 VAL A CA 1
ATOM 681 C C . VAL A 1 85 ? 4.851 -6.319 -3.122 1.00 96.88 85 VAL A C 1
ATOM 683 O O . VAL A 1 85 ? 5.945 -5.819 -2.864 1.00 96.88 85 VAL A O 1
ATOM 686 N N . GLN A 1 86 ? 3.712 -5.845 -2.622 1.00 97.31 86 GLN A N 1
ATOM 687 C CA . GLN A 1 86 ? 3.642 -4.822 -1.584 1.00 97.31 86 GLN A CA 1
ATOM 688 C C . GLN A 1 86 ? 2.767 -5.327 -0.443 1.00 97.31 86 GLN A C 1
ATOM 690 O O . GLN A 1 86 ? 1.608 -5.686 -0.651 1.00 97.31 86 GLN A O 1
ATOM 695 N N . ALA A 1 87 ? 3.315 -5.320 0.766 1.00 97.62 87 ALA A N 1
ATOM 696 C CA . ALA A 1 87 ? 2.604 -5.656 1.987 1.00 97.62 87 ALA A CA 1
ATOM 697 C C . ALA A 1 87 ? 2.566 -4.437 2.902 1.00 97.62 87 ALA A C 1
ATOM 699 O O . ALA A 1 87 ? 3.588 -3.802 3.155 1.00 97.62 87 ALA A O 1
ATOM 700 N N . MET A 1 88 ? 1.390 -4.109 3.421 1.00 97.81 88 MET A N 1
ATOM 701 C CA . MET A 1 88 ? 1.213 -2.983 4.326 1.00 97.81 88 MET A CA 1
ATOM 702 C C . MET A 1 88 ? 0.382 -3.395 5.533 1.00 97.81 88 MET A C 1
ATOM 704 O O . MET A 1 88 ? -0.624 -4.094 5.415 1.00 97.81 88 MET A O 1
ATOM 708 N N . ILE A 1 89 ? 0.789 -2.913 6.700 1.00 97.81 89 ILE A N 1
ATOM 709 C CA . ILE A 1 89 ? 0.023 -3.013 7.934 1.00 97.81 89 ILE A CA 1
ATOM 710 C C . ILE A 1 89 ? -0.076 -1.635 8.583 1.00 97.81 89 ILE A C 1
ATOM 712 O O . ILE A 1 89 ? 0.911 -0.917 8.714 1.00 97.81 89 ILE A O 1
ATOM 716 N N . ASP A 1 90 ? -1.284 -1.254 8.969 1.00 97.19 90 ASP A N 1
ATOM 717 C CA . ASP A 1 90 ? -1.597 -0.005 9.654 1.00 97.19 90 ASP A CA 1
ATOM 718 C C . ASP A 1 90 ? -2.385 -0.332 10.914 1.00 97.19 90 ASP A C 1
ATOM 720 O O . ASP A 1 90 ? -3.401 -1.026 10.853 1.00 97.19 90 ASP A O 1
ATOM 724 N N . ILE A 1 91 ? -1.906 0.156 12.052 1.00 96.62 91 ILE A N 1
ATOM 725 C CA . ILE A 1 91 ? -2.578 0.032 13.340 1.00 96.62 91 ILE A CA 1
ATOM 726 C C . ILE A 1 91 ? -2.827 1.448 13.834 1.00 96.62 91 ILE A C 1
ATOM 728 O O . ILE A 1 91 ? -1.893 2.236 13.991 1.00 96.62 91 ILE A O 1
ATOM 732 N N . SER A 1 92 ? -4.091 1.778 14.073 1.00 94.19 92 SER A N 1
ATOM 733 C CA . SER A 1 92 ? -4.495 3.093 14.555 1.00 94.19 92 SER A CA 1
ATOM 734 C C . SER A 1 92 ? -5.534 3.003 15.661 1.00 94.19 92 SER A C 1
ATOM 736 O O . SER A 1 92 ? -6.300 2.044 15.746 1.00 94.19 92 SER A O 1
ATOM 738 N N . THR A 1 93 ? -5.550 4.028 16.509 1.00 91.31 93 THR A N 1
ATOM 739 C CA . THR A 1 93 ? -6.557 4.220 17.550 1.00 91.31 93 THR A CA 1
ATOM 740 C C . THR A 1 93 ? -7.180 5.606 17.445 1.00 91.31 93 THR A C 1
ATOM 742 O O . THR A 1 93 ? -6.517 6.563 17.027 1.00 91.31 93 THR A O 1
ATOM 745 N N . THR A 1 94 ? -8.459 5.711 17.790 1.00 86.38 94 THR A N 1
ATOM 746 C CA . THR A 1 94 ? -9.222 6.962 17.790 1.00 86.38 94 THR A CA 1
ATOM 747 C C . THR A 1 94 ? -9.443 7.484 19.210 1.00 86.38 94 THR A C 1
ATOM 749 O O . THR A 1 94 ? -9.542 6.708 20.164 1.00 86.38 94 THR A O 1
ATOM 752 N N . VAL A 1 95 ? -9.509 8.812 19.355 1.00 77.25 95 VAL A N 1
ATOM 753 C CA . VAL A 1 95 ? -9.793 9.478 20.642 1.00 77.25 95 VAL A CA 1
ATOM 754 C C . VAL A 1 95 ? -11.307 9.538 20.916 1.00 77.25 95 VAL A C 1
ATOM 756 O O . VAL A 1 95 ? -11.715 9.545 22.076 1.00 77.25 95 VAL A O 1
ATOM 759 N N . GLY A 1 96 ? -12.147 9.534 19.872 1.00 66.81 96 GLY A N 1
ATOM 760 C CA . GLY A 1 96 ? -13.607 9.505 19.967 1.00 66.81 96 GLY A CA 1
ATOM 761 C C . GLY A 1 96 ? -14.214 8.098 19.994 1.00 66.81 96 GLY A C 1
ATOM 762 O O . GLY A 1 96 ? -13.517 7.077 19.943 1.00 66.81 96 GLY A O 1
ATOM 763 N N . LYS A 1 97 ? -15.555 8.036 20.070 1.00 57.84 97 LYS A N 1
ATOM 764 C CA . LYS A 1 97 ? -16.267 6.771 19.847 1.00 57.84 97 LYS A CA 1
ATOM 765 C C . LYS A 1 97 ? -15.987 6.318 18.408 1.00 57.84 97 LYS A C 1
ATOM 767 O O . LYS A 1 97 ? -16.188 7.114 17.497 1.00 57.84 97 LYS A O 1
ATOM 772 N N . PRO A 1 98 ? -15.576 5.060 18.197 1.00 52.53 98 PRO A N 1
ATOM 773 C CA . PRO A 1 98 ? -15.439 4.486 16.864 1.00 52.53 98 PRO A CA 1
ATOM 774 C C . PRO A 1 98 ? -16.805 4.470 16.182 1.00 52.53 98 PRO A C 1
ATOM 776 O O . PRO A 1 98 ? -17.626 3.585 16.429 1.00 52.53 98 PRO A O 1
ATOM 779 N N . ASP A 1 99 ? -17.078 5.471 15.356 1.00 55.69 99 ASP A N 1
ATOM 780 C CA . ASP A 1 99 ? -18.277 5.451 14.539 1.00 55.69 99 ASP A CA 1
ATOM 781 C C . ASP A 1 99 ? -18.015 4.607 13.286 1.00 55.69 99 ASP A C 1
ATOM 783 O O . ASP A 1 99 ? -16.946 4.653 12.673 1.00 55.69 99 ASP A O 1
ATOM 787 N N . TRP A 1 100 ? -18.989 3.772 12.931 1.00 55.50 100 TRP A N 1
ATOM 788 C CA . TRP A 1 100 ? -18.924 2.926 11.736 1.00 55.50 100 TRP A CA 1
ATOM 789 C C . TRP A 1 100 ? -19.104 3.753 10.457 1.00 55.50 100 TRP A C 1
ATOM 791 O O . TRP A 1 100 ? -18.738 3.305 9.367 1.00 55.50 100 TRP A O 1
ATOM 801 N N . PHE A 1 101 ? -19.647 4.965 10.589 1.00 55.94 101 PHE A N 1
ATOM 802 C CA . PHE A 1 101 ? -19.549 5.988 9.562 1.00 55.94 101 PHE A CA 1
ATOM 803 C C . PHE A 1 101 ? -18.124 6.542 9.519 1.00 55.94 101 PHE A C 1
ATOM 805 O O . PHE A 1 101 ? -17.511 6.785 10.552 1.00 55.94 101 PHE A O 1
ATOM 812 N N . ILE A 1 102 ? -17.599 6.771 8.311 1.00 58.16 102 ILE A N 1
ATOM 813 C CA . ILE A 1 102 ? -16.308 7.438 8.068 1.00 58.16 102 ILE A CA 1
ATOM 814 C C . ILE A 1 102 ? -16.461 8.932 8.399 1.00 58.16 102 ILE A C 1
ATOM 816 O O . ILE A 1 102 ? -16.298 9.800 7.545 1.00 58.16 102 ILE A O 1
ATOM 820 N N . LEU A 1 103 ? -16.852 9.240 9.631 1.00 64.81 103 LEU A N 1
ATOM 821 C CA . LEU A 1 103 ? -16.782 10.585 10.149 1.00 64.81 103 LEU A CA 1
ATOM 822 C C . LEU A 1 103 ? -15.312 10.868 10.455 1.00 64.81 103 LEU A C 1
ATOM 824 O O . LEU A 1 103 ? -14.586 9.979 10.920 1.00 64.81 103 LEU A O 1
ATOM 828 N N . PRO A 1 104 ? -14.827 12.072 10.131 1.00 64.81 104 PRO A N 1
ATOM 829 C CA . PRO A 1 104 ? -13.493 12.455 10.535 1.00 64.81 104 PRO A CA 1
ATOM 830 C C . PRO A 1 104 ? -13.401 12.353 12.067 1.00 64.81 104 PRO A C 1
ATOM 832 O O . PRO A 1 104 ? -14.264 12.834 12.793 1.00 64.81 104 PRO A O 1
ATOM 835 N N . ASP A 1 105 ? -12.365 11.687 12.564 1.00 76.00 105 ASP A N 1
ATOM 836 C CA . ASP A 1 105 ? -12.059 11.596 13.992 1.00 76.00 105 ASP A CA 1
ATOM 837 C C . ASP A 1 105 ? -10.554 11.775 14.172 1.00 76.00 105 ASP A C 1
ATOM 839 O O . ASP A 1 105 ? -9.754 11.477 13.272 1.00 76.00 105 ASP A O 1
ATOM 843 N N . THR A 1 106 ? -10.177 12.277 15.340 1.00 87.44 106 THR A N 1
ATOM 844 C CA . THR A 1 106 ? -8.784 12.399 15.725 1.00 87.44 106 THR A CA 1
ATOM 845 C C . THR A 1 106 ? -8.221 11.009 15.987 1.00 87.44 106 THR A C 1
ATOM 847 O O . THR A 1 106 ? -8.693 10.274 16.859 1.00 87.44 106 THR A O 1
ATOM 850 N N . ARG A 1 107 ? -7.199 10.637 15.214 1.00 88.81 107 ARG A N 1
ATOM 851 C CA . ARG A 1 107 ? -6.563 9.321 15.292 1.00 88.81 107 ARG A CA 1
ATOM 852 C C . ARG A 1 107 ? -5.055 9.418 15.256 1.00 88.81 107 ARG A C 1
ATOM 854 O O . ARG A 1 107 ? -4.490 10.246 14.545 1.00 88.81 107 ARG A O 1
ATOM 861 N N . ILE A 1 108 ? -4.425 8.495 15.960 1.00 93.69 108 ILE A N 1
ATOM 862 C CA . ILE A 1 108 ? -2.988 8.261 15.920 1.00 93.69 108 ILE A CA 1
ATOM 863 C C . ILE A 1 108 ? -2.744 6.845 15.416 1.00 93.69 108 ILE A C 1
ATOM 865 O O . ILE A 1 108 ? -3.510 5.928 15.725 1.00 93.69 108 ILE A O 1
ATOM 869 N N . GLY A 1 109 ? -1.703 6.661 14.613 1.00 95.19 109 GLY A N 1
ATOM 870 C CA . GLY A 1 109 ? -1.377 5.350 14.082 1.00 95.19 109 GLY A CA 1
ATOM 871 C C . GLY A 1 109 ? 0.077 5.189 13.691 1.00 95.19 109 GLY A C 1
ATOM 872 O O . GLY A 1 109 ? 0.827 6.155 13.539 1.00 95.19 109 GLY A O 1
ATOM 873 N N . ILE A 1 110 ? 0.442 3.926 13.519 1.00 97.31 110 ILE A N 1
ATOM 874 C CA . ILE A 1 110 ? 1.703 3.486 12.947 1.00 97.31 110 ILE A CA 1
ATOM 875 C C . ILE A 1 110 ? 1.408 2.613 11.733 1.00 97.31 110 ILE A C 1
ATOM 877 O O . ILE A 1 110 ? 0.478 1.804 11.732 1.00 97.31 110 ILE A O 1
ATOM 881 N N . ARG A 1 111 ? 2.208 2.791 10.690 1.00 97.31 111 ARG A N 1
ATOM 882 C CA . ARG A 1 111 ? 2.117 2.054 9.441 1.00 97.31 111 ARG A CA 1
ATOM 883 C C . ARG A 1 111 ? 3.480 1.512 9.067 1.00 97.31 111 ARG A C 1
ATOM 885 O O . ARG A 1 111 ? 4.432 2.280 8.985 1.00 97.31 111 ARG A O 1
ATOM 892 N N . GLY A 1 112 ? 3.540 0.216 8.805 1.00 97.56 112 GLY A N 1
ATOM 893 C CA . GLY A 1 112 ? 4.674 -0.441 8.172 1.00 97.56 112 GLY A CA 1
ATOM 894 C C . GLY A 1 112 ? 4.310 -0.828 6.746 1.00 97.56 112 GLY A C 1
ATOM 895 O O . GLY A 1 112 ? 3.232 -1.378 6.514 1.00 97.56 112 GLY A O 1
ATOM 896 N N . THR A 1 113 ? 5.202 -0.555 5.803 1.00 96.81 113 THR A N 1
ATOM 897 C CA . THR A 1 113 ? 5.096 -1.034 4.427 1.00 96.81 113 THR A CA 1
ATOM 898 C C . THR A 1 113 ? 6.384 -1.734 4.032 1.00 96.81 113 THR A C 1
ATOM 900 O O . THR A 1 113 ? 7.472 -1.231 4.301 1.00 96.81 113 THR A O 1
ATOM 903 N N . TRP A 1 114 ? 6.243 -2.878 3.380 1.00 96.50 114 TRP A N 1
ATOM 904 C CA . TRP A 1 114 ? 7.320 -3.625 2.755 1.00 96.50 114 TRP A CA 1
ATOM 905 C C . TRP A 1 114 ? 7.019 -3.809 1.273 1.00 96.50 114 TRP A C 1
ATOM 907 O O . TRP A 1 114 ? 5.865 -4.050 0.900 1.00 96.50 114 TRP A O 1
ATOM 917 N N . ARG A 1 115 ? 8.044 -3.701 0.429 1.00 94.50 115 ARG A N 1
ATOM 918 C CA . ARG A 1 115 ? 7.936 -3.921 -1.014 1.00 94.50 115 ARG A CA 1
ATOM 919 C C . ARG A 1 115 ? 9.130 -4.720 -1.512 1.00 94.50 115 ARG A C 1
ATOM 921 O O . ARG A 1 115 ? 10.270 -4.382 -1.194 1.00 94.50 115 ARG A O 1
ATOM 928 N N . SER A 1 116 ? 8.875 -5.740 -2.322 1.00 94.38 116 SER A N 1
ATOM 929 C CA . SER A 1 116 ? 9.920 -6.347 -3.148 1.00 94.38 116 SER A CA 1
ATOM 930 C C . SER A 1 116 ? 10.181 -5.468 -4.366 1.00 94.38 116 SER A C 1
ATOM 932 O O . SER A 1 116 ? 9.270 -4.785 -4.834 1.00 94.38 116 SER A O 1
ATOM 934 N N . LEU A 1 117 ? 11.392 -5.526 -4.908 1.00 92.75 117 LEU A N 1
ATOM 935 C CA . LEU A 1 117 ? 11.797 -4.736 -6.068 1.00 92.75 117 LEU A CA 1
ATOM 936 C C . LEU A 1 117 ? 12.126 -5.640 -7.258 1.00 92.75 117 LEU A C 1
ATOM 938 O O . LEU A 1 117 ? 12.379 -6.836 -7.103 1.00 92.75 117 LEU A O 1
ATOM 942 N N . ASP A 1 118 ? 12.118 -5.051 -8.444 1.00 90.50 118 ASP A N 1
ATOM 943 C CA . ASP A 1 118 ? 12.519 -5.664 -9.706 1.00 90.50 118 ASP A CA 1
ATOM 944 C C . ASP A 1 118 ? 12.999 -4.579 -10.689 1.00 90.50 118 ASP A C 1
ATOM 946 O O . ASP A 1 118 ? 13.225 -3.428 -10.303 1.00 90.50 118 ASP A O 1
ATOM 950 N N . GLN A 1 119 ? 13.132 -4.926 -11.970 1.00 87.12 119 GLN A N 1
ATOM 951 C CA . GLN A 1 119 ? 13.536 -3.996 -13.025 1.00 87.12 119 GLN A CA 1
ATOM 952 C C . GLN A 1 119 ? 12.611 -2.774 -13.195 1.00 87.12 119 GLN A C 1
ATOM 954 O O . GLN A 1 119 ? 13.040 -1.775 -13.767 1.00 87.12 119 GLN A O 1
ATOM 959 N N . TYR A 1 120 ? 11.367 -2.823 -12.705 1.00 90.56 120 TYR A N 1
ATOM 960 C CA . TYR A 1 120 ? 10.409 -1.712 -12.748 1.00 90.56 120 TYR A CA 1
AT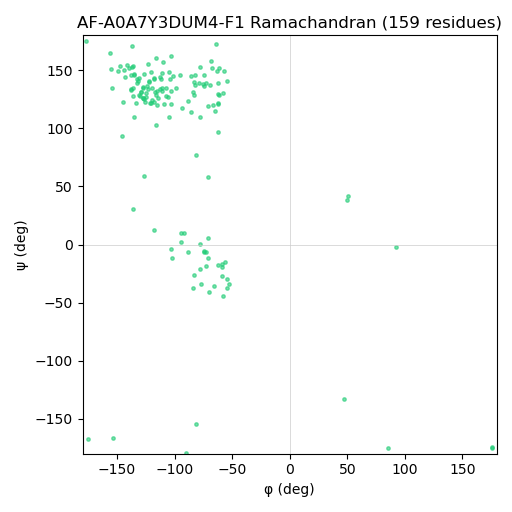OM 961 C C . TYR A 1 120 ? 10.413 -0.872 -11.461 1.00 90.56 120 TYR A C 1
ATOM 963 O O . TYR A 1 120 ? 9.653 0.090 -11.342 1.00 90.56 120 TYR A O 1
ATOM 971 N N . SER A 1 121 ? 11.287 -1.216 -10.509 1.00 87.69 121 SER A N 1
ATOM 972 C CA . SER A 1 121 ? 11.525 -0.500 -9.253 1.00 87.69 121 SER A CA 1
ATOM 973 C C . SER A 1 121 ? 13.019 -0.167 -9.063 1.00 87.69 121 SER A C 1
ATOM 975 O O . SER A 1 121 ? 13.617 -0.572 -8.063 1.00 87.69 121 SER A O 1
ATOM 977 N N . PRO A 1 122 ? 13.660 0.588 -9.980 1.00 74.00 122 PRO A N 1
ATOM 978 C CA . PRO A 1 122 ? 15.123 0.658 -10.096 1.00 74.00 122 PRO A CA 1
ATOM 979 C C . PRO A 1 122 ? 15.852 1.412 -8.968 1.00 74.00 122 PRO A C 1
ATOM 981 O O . PRO A 1 122 ? 17.063 1.584 -9.035 1.00 74.00 122 PRO A O 1
ATOM 984 N N . ARG A 1 123 ? 15.160 1.855 -7.912 1.00 74.81 123 ARG A N 1
ATOM 985 C CA . ARG A 1 123 ? 15.673 2.787 -6.890 1.00 74.81 123 ARG A CA 1
ATOM 986 C C . ARG A 1 123 ? 16.977 2.355 -6.206 1.00 74.81 123 ARG A C 1
ATOM 988 O O . ARG A 1 123 ? 17.726 3.215 -5.759 1.00 74.81 123 ARG A O 1
ATOM 995 N N . TYR A 1 124 ? 17.221 1.053 -6.091 1.00 71.00 124 TYR A N 1
ATOM 996 C CA . TYR A 1 124 ? 18.371 0.500 -5.368 1.00 71.00 124 TYR A CA 1
ATOM 997 C C . TYR A 1 124 ? 19.318 -0.301 -6.272 1.00 71.00 124 TYR A C 1
ATOM 999 O O . TYR A 1 124 ? 20.175 -1.025 -5.766 1.00 71.00 124 TYR A O 1
ATOM 1007 N N . LEU A 1 125 ? 19.169 -0.206 -7.600 1.00 68.06 125 LEU A N 1
ATOM 1008 C CA . LEU A 1 125 ? 20.030 -0.947 -8.515 1.00 68.06 125 LEU A CA 1
ATOM 1009 C C . LEU A 1 125 ? 21.433 -0.310 -8.587 1.00 68.06 125 LEU A C 1
ATOM 1011 O O . LEU A 1 125 ? 21.537 0.906 -8.749 1.00 68.06 125 LEU A O 1
ATOM 1015 N N . PRO A 1 126 ? 22.519 -1.112 -8.558 1.00 64.00 126 PRO A N 1
ATOM 1016 C CA . PRO A 1 126 ? 23.901 -0.616 -8.647 1.00 64.00 126 PRO A CA 1
ATOM 1017 C C . PRO A 1 126 ? 24.232 0.172 -9.922 1.00 64.00 126 PRO A C 1
ATOM 1019 O O . PRO A 1 126 ? 25.257 0.847 -9.984 1.00 64.00 126 PRO A O 1
ATOM 1022 N N . ASN A 1 127 ? 23.395 0.053 -10.955 1.00 67.44 127 ASN A N 1
ATOM 1023 C CA . ASN A 1 127 ? 23.555 0.753 -12.225 1.00 67.44 127 ASN A CA 1
ATOM 1024 C C . ASN A 1 127 ? 22.887 2.138 -12.255 1.00 67.44 127 ASN A C 1
ATOM 1026 O O . ASN A 1 127 ? 23.076 2.863 -13.231 1.00 67.44 127 ASN A O 1
ATOM 1030 N N . VAL A 1 128 ? 22.137 2.519 -11.214 1.00 66.25 128 VAL A N 1
ATOM 1031 C CA . VAL A 1 128 ? 21.636 3.886 -11.033 1.00 66.25 128 VAL A CA 1
ATOM 1032 C C . VAL A 1 128 ? 22.766 4.711 -10.424 1.00 66.25 128 VAL A C 1
ATOM 1034 O O . VAL A 1 128 ? 22.835 4.930 -9.218 1.00 66.25 128 VAL A O 1
ATOM 1037 N N . ALA A 1 129 ? 23.718 5.088 -11.275 1.00 64.50 129 ALA A N 1
ATOM 1038 C CA . ALA A 1 129 ? 24.775 6.023 -10.924 1.00 64.50 129 ALA A CA 1
ATOM 1039 C C . ALA A 1 129 ? 24.261 7.465 -11.059 1.00 64.50 129 ALA A C 1
ATOM 1041 O O . ALA A 1 129 ? 23.466 7.764 -11.951 1.00 64.50 129 ALA A O 1
ATOM 1042 N N . GLU A 1 130 ? 24.735 8.357 -10.189 1.00 69.31 130 GLU A N 1
ATOM 1043 C CA . GLU A 1 130 ? 24.546 9.801 -10.365 1.00 69.31 130 GLU A CA 1
ATOM 1044 C C . GLU A 1 130 ? 25.130 10.245 -11.717 1.00 69.31 130 GLU A C 1
ATOM 1046 O O . GLU A 1 130 ? 26.119 9.677 -12.185 1.00 69.31 130 GLU A O 1
ATOM 1051 N N . GLU A 1 131 ? 24.547 11.283 -12.325 1.00 69.25 131 GLU A N 1
ATOM 1052 C CA . GLU A 1 131 ? 24.834 11.744 -13.701 1.00 69.25 131 GLU A CA 1
ATOM 1053 C C . GLU A 1 131 ? 26.324 12.074 -13.959 1.00 69.25 131 GLU A C 1
ATOM 1055 O O . GLU A 1 131 ? 26.768 12.116 -15.105 1.00 69.25 131 GLU A O 1
ATOM 1060 N N . PHE A 1 132 ? 27.124 12.223 -12.897 1.00 76.81 132 PHE A N 1
ATOM 1061 C CA . PHE A 1 132 ? 28.563 12.504 -12.940 1.00 76.81 132 PHE A CA 1
ATOM 1062 C C . PHE A 1 132 ? 29.375 11.660 -11.946 1.00 76.81 132 PHE A C 1
ATOM 1064 O O . PHE A 1 132 ? 30.371 12.127 -11.399 1.00 76.81 132 PHE A O 1
ATOM 1071 N N . ALA A 1 133 ? 28.938 10.437 -11.641 1.00 76.06 133 ALA A N 1
ATOM 1072 C CA . ALA A 1 133 ? 29.691 9.577 -10.735 1.00 76.06 133 ALA A CA 1
ATOM 1073 C C . ALA A 1 133 ? 31.043 9.159 -11.353 1.00 76.06 133 ALA A C 1
ATOM 1075 O O . ALA A 1 133 ? 31.082 8.465 -12.366 1.00 76.06 133 ALA A O 1
ATOM 1076 N N . ASP A 1 134 ? 32.153 9.513 -10.695 1.00 79.50 134 ASP A N 1
ATOM 1077 C CA . ASP A 1 134 ? 33.513 9.086 -11.079 1.00 79.50 134 ASP A CA 1
ATOM 1078 C C . ASP A 1 134 ? 33.795 7.601 -10.760 1.00 79.50 134 ASP A C 1
ATOM 1080 O O . ASP A 1 134 ? 34.850 7.059 -11.099 1.00 79.50 134 ASP A O 1
ATOM 1084 N N . SER A 1 135 ? 32.868 6.923 -10.075 1.00 76.75 135 SER A N 1
ATOM 1085 C CA . SER A 1 135 ? 32.960 5.496 -9.774 1.00 76.75 135 SER A CA 1
ATOM 1086 C C . SER A 1 135 ? 32.476 4.642 -10.952 1.00 76.75 135 SER A C 1
ATOM 1088 O O . SER A 1 135 ? 31.439 4.954 -11.539 1.00 76.75 135 SER A O 1
ATOM 1090 N N . PRO A 1 136 ? 33.150 3.522 -11.268 1.00 74.44 136 PRO A N 1
ATOM 1091 C CA . PRO A 1 136 ? 32.724 2.630 -12.341 1.00 74.44 136 PRO A CA 1
ATOM 1092 C C . PRO A 1 136 ? 31.337 2.032 -12.061 1.00 74.44 136 PRO A C 1
ATOM 1094 O O . PRO A 1 136 ? 31.050 1.617 -10.937 1.00 74.44 136 PRO A O 1
ATOM 1097 N N . ILE A 1 137 ? 30.498 1.940 -13.098 1.00 74.06 137 ILE A N 1
ATOM 1098 C CA . ILE A 1 137 ? 29.186 1.283 -13.023 1.00 74.06 137 ILE A CA 1
ATOM 1099 C C . ILE A 1 137 ? 29.396 -0.199 -12.693 1.00 74.06 137 ILE A C 1
ATOM 1101 O O . ILE A 1 137 ? 30.073 -0.923 -13.428 1.00 74.06 137 ILE A O 1
ATOM 1105 N N . ILE A 1 138 ? 28.806 -0.659 -11.590 1.00 75.69 138 ILE A N 1
ATOM 1106 C CA . ILE A 1 138 ? 28.877 -2.060 -11.169 1.00 75.69 138 ILE A CA 1
ATOM 1107 C C . ILE A 1 138 ? 27.790 -2.847 -11.907 1.00 75.69 138 ILE A C 1
ATOM 1109 O O . ILE A 1 138 ? 26.627 -2.446 -11.938 1.00 75.69 138 ILE A O 1
ATOM 1113 N N . SER A 1 139 ? 28.162 -3.988 -12.495 1.00 77.12 139 SER A N 1
ATOM 1114 C CA . SER A 1 139 ? 27.189 -4.899 -13.103 1.00 77.12 139 SER A CA 1
ATOM 1115 C C . SER A 1 139 ? 26.213 -5.416 -12.037 1.00 77.12 139 SER A C 1
ATOM 1117 O O . SER A 1 139 ? 26.669 -5.957 -11.029 1.00 77.12 139 SER A O 1
ATOM 1119 N N . PRO A 1 140 ? 24.889 -5.320 -12.252 1.00 74.50 140 PRO A N 1
ATOM 1120 C CA . PRO A 1 140 ? 23.905 -5.844 -11.307 1.00 74.50 140 PRO A CA 1
ATOM 1121 C C . PRO A 1 140 ? 23.806 -7.380 -11.337 1.00 74.50 140 PRO A C 1
ATOM 1123 O O . PRO A 1 140 ? 23.092 -7.966 -10.527 1.00 74.50 140 PRO A O 1
ATOM 1126 N N . VAL A 1 141 ? 24.504 -8.060 -12.256 1.00 80.25 141 VAL A N 1
ATOM 1127 C CA . VAL A 1 141 ? 24.462 -9.524 -12.376 1.00 80.25 141 VAL A CA 1
ATOM 1128 C C . VAL A 1 141 ? 24.987 -10.177 -11.095 1.00 80.25 141 VAL A C 1
ATOM 1130 O O . VAL A 1 141 ? 26.138 -9.977 -10.717 1.00 80.25 141 VAL A O 1
ATOM 1133 N N . GLY A 1 142 ? 24.146 -10.994 -10.459 1.00 79.75 142 GLY A N 1
ATOM 1134 C CA . GLY A 1 142 ? 24.470 -11.697 -9.214 1.00 79.75 142 GLY A CA 1
ATOM 1135 C C . GLY A 1 142 ? 24.067 -10.958 -7.934 1.00 79.75 142 GLY A C 1
ATOM 1136 O O . GLY A 1 142 ? 24.238 -11.520 -6.856 1.00 79.75 142 GLY A O 1
ATOM 1137 N N . PHE A 1 143 ? 23.511 -9.747 -8.038 1.00 80.12 143 PHE A N 1
ATOM 1138 C CA . PHE A 1 143 ? 22.885 -9.045 -6.919 1.00 80.12 143 PHE A CA 1
ATOM 1139 C C . PHE A 1 143 ? 21.372 -9.279 -6.909 1.00 80.12 143 PHE A C 1
ATOM 1141 O O . PHE A 1 143 ? 20.739 -9.368 -7.962 1.00 80.12 143 PHE A O 1
ATOM 1148 N N . ASP A 1 144 ? 20.788 -9.351 -5.713 1.00 83.06 144 ASP A N 1
ATOM 1149 C CA . ASP A 1 144 ? 19.335 -9.376 -5.557 1.00 83.06 144 ASP A CA 1
ATOM 1150 C C . ASP A 1 144 ? 18.729 -8.025 -5.966 1.00 83.06 144 ASP A C 1
ATOM 1152 O O . ASP A 1 144 ? 19.343 -6.973 -5.784 1.00 83.06 144 ASP A O 1
ATOM 1156 N N . ASN A 1 145 ? 17.477 -8.031 -6.432 1.00 84.94 145 ASN A N 1
ATOM 1157 C CA . ASN A 1 145 ? 16.752 -6.798 -6.776 1.00 84.94 145 ASN A CA 1
ATOM 1158 C C . ASN A 1 145 ? 16.540 -5.860 -5.570 1.00 84.94 145 ASN A C 1
ATOM 1160 O O . ASN A 1 145 ? 16.242 -4.680 -5.742 1.00 84.94 145 ASN A O 1
ATOM 1164 N N . GLY A 1 146 ? 16.681 -6.382 -4.348 1.00 87.56 146 GLY A N 1
ATOM 1165 C CA . GLY A 1 146 ? 16.512 -5.641 -3.105 1.00 87.56 146 GLY A CA 1
ATOM 1166 C C . GLY A 1 146 ? 15.064 -5.564 -2.616 1.00 87.56 146 GLY A C 1
ATOM 1167 O O . GLY A 1 146 ? 14.141 -6.182 -3.152 1.00 87.56 146 GLY A O 1
ATOM 1168 N N . GLN A 1 147 ? 14.879 -4.802 -1.539 1.00 91.19 147 GLN A N 1
ATOM 1169 C CA . GLN A 1 147 ? 13.591 -4.597 -0.880 1.00 91.19 147 GLN A CA 1
ATOM 1170 C C . GLN A 1 147 ? 13.519 -3.209 -0.240 1.00 91.19 147 GLN A C 1
ATOM 1172 O O . GLN A 1 147 ? 14.526 -2.689 0.240 1.00 91.19 147 GLN A O 1
ATOM 1177 N N . GLU A 1 148 ? 12.319 -2.639 -0.180 1.00 91.81 148 GLU A N 1
ATOM 1178 C CA . GLU A 1 148 ? 12.054 -1.357 0.471 1.00 91.81 148 GLU A CA 1
ATOM 1179 C C . GLU A 1 148 ? 11.213 -1.566 1.737 1.00 91.81 148 GLU A C 1
ATOM 1181 O O . GLU A 1 148 ? 10.190 -2.253 1.711 1.00 91.81 148 GLU A O 1
ATOM 1186 N N . TRP A 1 149 ? 11.636 -0.943 2.839 1.00 93.81 149 TRP A N 1
ATOM 1187 C CA . TRP A 1 149 ? 10.891 -0.880 4.094 1.00 93.81 149 TRP A CA 1
ATOM 1188 C C . TRP A 1 149 ? 10.592 0.571 4.444 1.00 93.81 149 TRP A C 1
ATOM 1190 O O . TRP A 1 149 ? 11.471 1.429 4.401 1.00 93.81 149 TRP A O 1
ATOM 1200 N N . GLU A 1 150 ? 9.359 0.838 4.848 1.00 94.62 150 GLU A N 1
ATOM 1201 C CA . GLU A 1 150 ? 8.919 2.167 5.240 1.00 94.62 150 GLU A CA 1
ATOM 1202 C C . GLU A 1 150 ? 8.072 2.091 6.508 1.00 94.62 150 GLU A C 1
ATOM 1204 O O . GLU A 1 150 ? 7.095 1.344 6.575 1.00 94.62 150 GLU A O 1
ATOM 1209 N N . ILE A 1 151 ? 8.426 2.894 7.510 1.00 96.31 151 ILE A N 1
ATOM 1210 C CA . ILE A 1 151 ? 7.679 3.013 8.763 1.00 96.31 151 ILE A CA 1
ATOM 1211 C C . ILE A 1 151 ? 7.231 4.464 8.903 1.00 96.31 151 ILE A C 1
ATOM 1213 O O . ILE A 1 151 ? 8.053 5.377 8.876 1.00 96.31 151 ILE A O 1
ATOM 1217 N N . ARG A 1 152 ? 5.925 4.685 9.060 1.00 95.56 152 ARG A N 1
ATOM 1218 C CA . ARG A 1 152 ? 5.339 6.011 9.283 1.00 95.56 152 ARG A CA 1
ATOM 1219 C C . ARG A 1 152 ? 4.540 6.012 10.570 1.00 95.56 152 ARG A C 1
ATOM 1221 O O . ARG A 1 152 ? 3.697 5.144 10.781 1.00 95.56 152 ARG A O 1
ATOM 1228 N N . THR A 1 153 ? 4.739 7.029 11.388 1.00 96.56 153 THR A N 1
ATOM 1229 C CA . THR A 1 153 ? 3.788 7.408 12.430 1.00 96.56 153 THR A CA 1
ATOM 1230 C C . THR A 1 153 ? 2.995 8.606 11.934 1.00 96.56 153 THR A C 1
ATOM 1232 O O . THR A 1 153 ? 3.500 9.429 11.170 1.00 96.56 153 THR A O 1
ATOM 1235 N N . TYR A 1 154 ? 1.723 8.687 12.303 1.00 94.38 154 TYR A N 1
ATOM 1236 C CA . TYR A 1 154 ? 0.878 9.792 11.874 1.00 94.38 154 TYR A CA 1
ATOM 1237 C C . TYR A 1 154 ? -0.153 10.149 12.934 1.00 94.38 154 TYR A C 1
ATOM 1239 O O . TYR A 1 154 ? -0.590 9.310 13.724 1.00 94.38 154 TYR A O 1
ATOM 1247 N N . ILE A 1 155 ? -0.575 11.409 12.891 1.00 92.44 155 ILE A N 1
ATOM 1248 C CA . ILE A 1 155 ? -1.703 11.935 13.648 1.00 92.44 155 ILE A CA 1
ATOM 1249 C C . ILE A 1 155 ? -2.616 12.621 12.639 1.00 92.44 155 ILE A C 1
ATOM 1251 O O . ILE A 1 155 ? -2.174 13.464 11.864 1.00 92.44 155 ILE A O 1
ATOM 1255 N N . HIS A 1 156 ? -3.886 12.237 12.617 1.00 88.75 156 HIS A N 1
ATOM 1256 C CA . HIS A 1 156 ? -4.924 12.979 11.913 1.00 88.75 156 HIS A CA 1
ATOM 1257 C C . HIS A 1 156 ? -5.749 13.694 12.972 1.00 88.75 156 HIS A C 1
ATOM 1259 O O . HIS A 1 156 ? -6.215 13.046 13.905 1.00 88.75 156 HIS A O 1
ATOM 1265 N N . ILE A 1 157 ? -5.924 15.003 12.826 1.00 87.81 157 ILE A N 1
ATOM 1266 C CA . ILE A 1 157 ? -6.701 15.828 13.753 1.00 87.81 157 ILE A CA 1
ATOM 1267 C C . ILE A 1 157 ? -7.975 16.246 13.030 1.00 87.81 157 ILE A C 1
ATOM 1269 O O . ILE A 1 157 ? -7.900 16.881 11.977 1.00 87.81 157 ILE A O 1
ATOM 1273 N N . ASN A 1 158 ? -9.135 15.889 13.581 1.00 83.81 158 ASN A N 1
ATOM 1274 C CA . ASN A 1 158 ? -10.390 16.488 13.142 1.00 83.81 158 ASN A CA 1
ATOM 1275 C C . ASN A 1 158 ? -10.645 17.768 13.953 1.00 83.81 158 ASN A C 1
ATOM 1277 O O . ASN A 1 158 ? -10.674 17.722 15.180 1.00 83.81 158 ASN A O 1
ATOM 1281 N N . ILE A 1 159 ? -10.811 18.897 13.258 1.00 79.38 159 ILE A N 1
ATOM 1282 C CA . ILE A 1 159 ? -11.039 20.234 13.837 1.00 79.38 159 ILE A CA 1
ATOM 1283 C C . ILE A 1 159 ? -12.531 20.645 13.714 1.00 79.38 159 ILE A C 1
ATOM 1285 O O . ILE A 1 159 ? -12.939 21.694 14.207 1.00 79.38 159 ILE A O 1
ATOM 1289 N N . GLY A 1 160 ? -13.370 19.825 13.068 1.00 71.00 160 GLY A N 1
ATOM 1290 C CA . GLY A 1 160 ? -14.814 20.050 12.948 1.00 71.00 160 GLY A CA 1
ATOM 1291 C C . GLY A 1 160 ? -15.577 19.670 14.222 1.00 71.00 160 GLY A C 1
ATOM 1292 O O . GLY A 1 160 ? -15.259 18.657 14.842 1.00 71.00 160 GLY A O 1
ATOM 1293 N N . LYS A 1 161 ? -16.559 20.501 14.600 1.00 52.59 161 LYS A N 1
ATOM 1294 C CA . LYS A 1 161 ? -17.504 20.245 15.703 1.00 52.59 161 LYS A CA 1
ATOM 1295 C C . LYS A 1 161 ? -18.414 19.056 15.426 1.00 52.59 161 LYS A C 1
ATOM 1297 O O . LYS A 1 161 ? -18.858 18.934 14.263 1.00 52.59 161 LYS A O 1
#

Nearest PDB structures (foldseek):
  6bpn-assembly1_A  TM=4.991E-01  e=6.839E+00  Escherichia coli K-12
  3t24-assembly4_B  TM=3.845E-01  e=7.588E+00  Pseudomonas aeruginosa